Protein AF-A0A7H1MAU0-F1 (afdb_monomer)

Structure (mmCIF, N/CA/C/O backbone):
data_AF-A0A7H1MAU0-F1
#
_entry.id   AF-A0A7H1MAU0-F1
#
loop_
_atom_site.group_PDB
_atom_site.id
_atom_site.type_symbol
_atom_site.label_atom_id
_atom_site.label_alt_id
_atom_site.label_comp_id
_atom_site.label_asym_id
_atom_site.label_entity_id
_atom_site.label_seq_id
_atom_site.pdbx_PDB_ins_code
_atom_site.Cartn_x
_atom_site.Cartn_y
_atom_site.Cartn_z
_atom_site.occupancy
_atom_site.B_iso_or_equiv
_atom_site.auth_seq_id
_atom_site.auth_comp_id
_atom_site.auth_asym_id
_atom_site.auth_atom_id
_atom_site.pdbx_PDB_model_num
ATOM 1 N N . MET A 1 1 ? 34.021 7.270 -34.815 1.00 60.66 1 MET A N 1
ATOM 2 C CA . MET A 1 1 ? 32.602 7.056 -34.437 1.00 60.66 1 MET A CA 1
ATOM 3 C C . MET A 1 1 ? 32.330 5.931 -33.421 1.00 60.66 1 MET A C 1
ATOM 5 O O . MET A 1 1 ? 31.216 5.857 -32.931 1.00 60.66 1 MET A O 1
ATOM 9 N N . LYS A 1 2 ? 33.305 5.101 -33.000 1.00 64.69 2 LYS A N 1
ATOM 10 C CA . LYS A 1 2 ? 33.059 3.976 -32.060 1.00 64.69 2 LYS A CA 1
ATOM 11 C C . LYS A 1 2 ? 32.585 4.376 -30.647 1.00 64.69 2 LYS A C 1
ATOM 13 O O . LYS A 1 2 ? 32.042 3.546 -29.927 1.00 64.69 2 LYS A O 1
ATOM 18 N N . ARG A 1 3 ? 32.797 5.633 -30.238 1.00 80.12 3 ARG A N 1
ATOM 19 C CA . ARG A 1 3 ? 32.396 6.130 -28.910 1.00 80.12 3 ARG A CA 1
ATOM 20 C C . ARG A 1 3 ? 30.885 6.347 -28.790 1.00 80.12 3 ARG A C 1
ATOM 22 O O . ARG A 1 3 ? 30.337 6.009 -27.753 1.00 80.12 3 ARG A O 1
ATOM 29 N N . LEU A 1 4 ? 30.226 6.840 -29.841 1.00 85.94 4 LEU A N 1
ATOM 30 C CA . LEU A 1 4 ? 28.782 7.111 -29.817 1.00 85.94 4 LEU A CA 1
ATOM 31 C C . LEU A 1 4 ? 27.973 5.814 -29.692 1.00 85.94 4 LEU A C 1
ATOM 33 O O . LEU A 1 4 ? 27.179 5.691 -28.771 1.0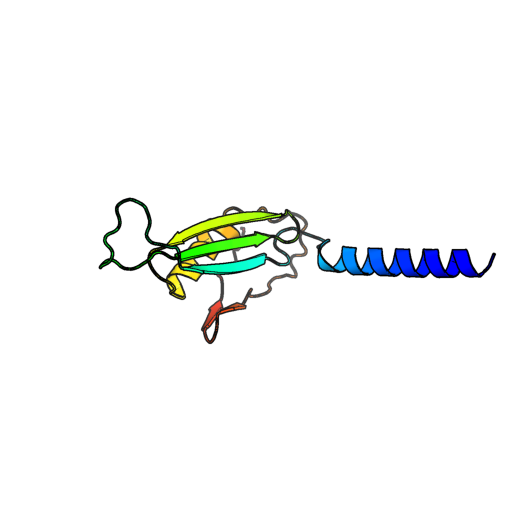0 85.94 4 LEU A O 1
ATOM 37 N N . VAL A 1 5 ? 28.305 4.795 -30.491 1.00 92.12 5 VAL A N 1
ATOM 38 C CA . VAL A 1 5 ? 27.655 3.469 -30.439 1.00 92.12 5 VAL A CA 1
ATOM 39 C C . VAL A 1 5 ? 27.771 2.814 -29.054 1.00 92.12 5 VAL A C 1
ATOM 41 O O . VAL A 1 5 ? 26.839 2.174 -28.574 1.00 92.12 5 VAL A O 1
ATOM 44 N N . LYS A 1 6 ? 28.915 2.980 -28.373 1.00 92.38 6 LYS A N 1
ATOM 45 C CA . LYS A 1 6 ? 29.096 2.471 -27.004 1.00 92.38 6 LYS A CA 1
ATOM 46 C C . LYS A 1 6 ? 28.176 3.192 -26.013 1.00 92.38 6 LYS A C 1
ATOM 48 O O . LYS A 1 6 ? 27.562 2.536 -25.177 1.00 92.38 6 LYS A O 1
ATOM 53 N N . VAL A 1 7 ? 28.085 4.517 -26.119 1.00 93.50 7 VAL A N 1
ATOM 54 C CA . VAL A 1 7 ? 27.237 5.343 -25.250 1.00 93.50 7 VAL A CA 1
ATOM 55 C C . VAL A 1 7 ? 25.757 5.023 -25.471 1.00 93.50 7 VAL A C 1
ATOM 57 O O . VAL A 1 7 ? 25.036 4.828 -24.499 1.00 93.50 7 VAL A O 1
ATOM 60 N N . GLU A 1 8 ? 25.314 4.884 -26.720 1.00 94.19 8 GLU A N 1
ATOM 61 C CA . GLU A 1 8 ? 23.935 4.506 -27.058 1.00 94.19 8 GLU A CA 1
ATOM 62 C C . GLU A 1 8 ? 23.560 3.142 -26.473 1.00 94.19 8 GLU A C 1
ATOM 64 O O . GLU A 1 8 ? 22.527 3.022 -25.814 1.00 94.19 8 GLU A O 1
ATOM 69 N N . ARG A 1 9 ? 24.436 2.137 -26.609 1.00 93.69 9 ARG A N 1
ATOM 70 C CA . ARG A 1 9 ? 24.207 0.805 -26.031 1.00 93.69 9 ARG A CA 1
ATOM 71 C C . ARG A 1 9 ? 24.128 0.841 -24.504 1.00 93.69 9 ARG A C 1
ATOM 73 O O . ARG A 1 9 ? 23.258 0.206 -23.915 1.00 93.69 9 ARG A O 1
ATOM 80 N N . GLU A 1 10 ? 25.009 1.595 -23.847 1.00 95.12 10 GLU A N 1
ATOM 81 C CA . GLU A 1 10 ? 24.973 1.757 -22.387 1.00 95.12 10 GLU A CA 1
ATOM 82 C C . GLU A 1 10 ? 23.690 2.459 -21.913 1.00 95.12 10 GLU A C 1
ATOM 84 O O . GLU A 1 10 ? 23.133 2.090 -20.875 1.00 95.12 10 GLU A O 1
ATOM 89 N N . ILE A 1 11 ? 23.207 3.455 -22.661 1.00 94.75 11 ILE A N 1
ATOM 90 C CA . ILE A 1 11 ? 21.939 4.139 -22.378 1.00 94.75 11 ILE A CA 1
ATOM 91 C C . ILE A 1 11 ? 20.766 3.174 -22.567 1.00 94.75 11 ILE A C 1
ATOM 93 O O . ILE A 1 11 ? 19.918 3.068 -21.681 1.00 94.75 11 ILE A O 1
ATOM 97 N N . GLU A 1 12 ? 20.736 2.422 -23.665 1.00 93.31 12 GLU A N 1
ATOM 98 C CA . GLU A 1 12 ? 19.674 1.458 -23.952 1.00 93.31 12 GLU A CA 1
ATOM 99 C C . GLU A 1 12 ? 19.613 0.345 -22.893 1.00 93.31 12 GLU A C 1
ATOM 101 O O . GLU A 1 12 ? 18.537 -0.006 -22.407 1.00 93.31 12 GLU A O 1
ATOM 106 N N . GLU A 1 13 ? 20.761 -0.177 -22.455 1.00 92.00 13 GLU A N 1
ATOM 107 C CA . GLU A 1 13 ? 20.830 -1.161 -21.372 1.00 92.00 13 GLU A CA 1
ATOM 108 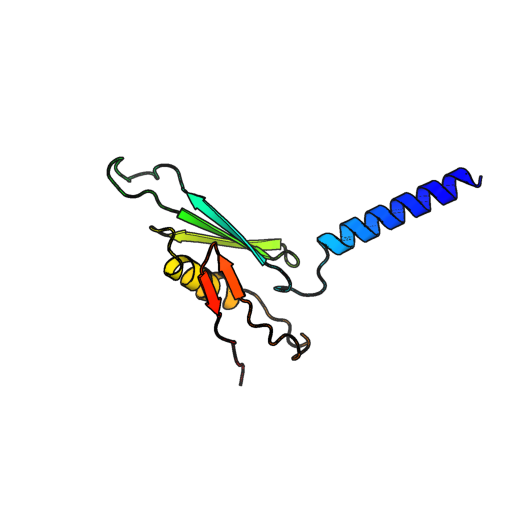C C . GLU A 1 13 ? 20.331 -0.595 -20.037 1.00 92.00 13 GLU A C 1
ATOM 110 O O . GLU A 1 13 ? 19.623 -1.288 -19.298 1.00 92.00 13 GLU A O 1
ATOM 115 N N . LYS A 1 14 ? 20.669 0.661 -19.714 1.00 90.31 14 LYS A N 1
ATOM 116 C CA . LYS A 1 14 ? 20.163 1.344 -18.513 1.00 90.31 14 LYS A CA 1
ATOM 117 C C . LYS A 1 14 ? 18.650 1.524 -18.578 1.00 90.31 14 LYS A C 1
ATOM 119 O O . LYS A 1 14 ? 17.976 1.202 -17.601 1.00 90.31 14 LYS A O 1
ATOM 124 N N . LEU A 1 15 ? 18.115 1.957 -19.719 1.00 87.88 15 LEU A N 1
ATOM 125 C CA . LEU A 1 15 ? 16.674 2.104 -19.932 1.00 87.88 15 LEU A CA 1
ATOM 126 C C . LEU A 1 15 ? 15.955 0.756 -19.843 1.00 87.88 15 LEU A C 1
ATOM 128 O O . LEU A 1 15 ? 14.956 0.656 -19.143 1.00 87.88 15 LEU A O 1
ATOM 132 N N . LYS A 1 16 ? 16.497 -0.315 -20.438 1.00 83.94 16 LYS A N 1
ATOM 133 C CA . LYS A 1 16 ? 15.946 -1.678 -20.310 1.00 83.94 16 LYS A CA 1
ATOM 134 C C . LYS A 1 16 ? 15.972 -2.181 -18.865 1.00 83.94 16 LYS A C 1
ATOM 136 O O . LYS A 1 16 ? 15.025 -2.831 -18.429 1.00 83.94 16 LYS A O 1
ATOM 141 N N . LYS A 1 17 ? 17.023 -1.882 -18.094 1.00 81.94 17 LYS A N 1
ATOM 142 C CA . LYS A 1 17 ? 17.106 -2.230 -16.661 1.00 81.94 17 LYS A CA 1
ATOM 143 C C . LYS A 1 17 ? 16.099 -1.444 -15.816 1.00 81.94 17 LYS A C 1
ATOM 145 O O . LYS A 1 17 ? 15.457 -2.029 -14.949 1.00 81.94 17 LYS A O 1
ATOM 150 N N . GLN A 1 18 ? 15.937 -0.146 -16.078 1.00 79.12 18 GLN A N 1
ATOM 151 C CA . GLN A 1 18 ? 14.936 0.695 -15.411 1.00 79.12 18 GLN A CA 1
ATOM 152 C C . GLN A 1 18 ? 13.513 0.253 -15.765 1.00 79.12 18 GLN A C 1
ATOM 154 O O . GLN A 1 18 ? 12.686 0.097 -14.868 1.00 79.12 18 GLN A O 1
ATOM 159 N N . ALA A 1 19 ? 13.268 -0.038 -17.045 1.00 73.06 19 ALA A N 1
ATOM 160 C CA . ALA A 1 19 ? 12.027 -0.607 -17.541 1.00 73.06 19 ALA A CA 1
ATOM 161 C C . ALA A 1 19 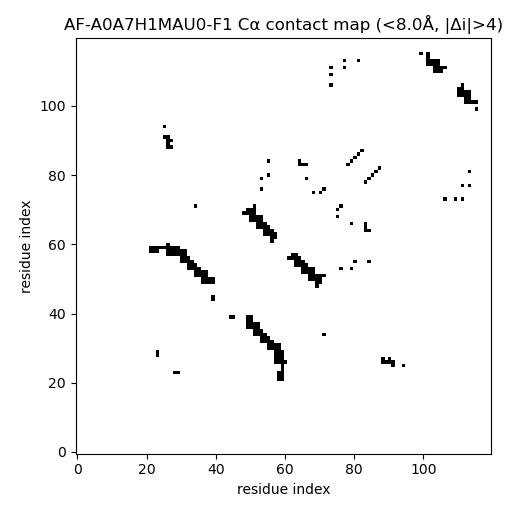? 11.713 -1.919 -16.819 1.00 73.06 19 ALA A C 1
ATOM 163 O O . ALA A 1 19 ? 10.650 -2.025 -16.241 1.00 73.06 19 ALA A O 1
ATOM 164 N N . LYS A 1 20 ? 12.640 -2.877 -16.708 1.00 68.62 20 LYS A N 1
ATOM 165 C CA . LYS A 1 20 ? 12.392 -4.148 -15.993 1.00 68.62 20 LYS A CA 1
ATOM 166 C C . LYS A 1 20 ? 12.015 -3.997 -14.513 1.00 68.62 20 LYS A C 1
ATOM 168 O O . LYS A 1 20 ? 11.373 -4.885 -13.964 1.00 68.62 20 LYS A O 1
ATOM 173 N N . ARG A 1 21 ? 12.429 -2.912 -13.846 1.00 65.50 21 ARG A N 1
ATOM 174 C CA . ARG A 1 21 ? 12.121 -2.692 -12.424 1.00 65.50 21 ARG A CA 1
ATOM 175 C C . ARG A 1 21 ? 10.661 -2.291 -12.191 1.00 65.50 21 ARG A C 1
ATOM 177 O O . ARG A 1 21 ? 10.115 -2.654 -11.156 1.00 65.50 21 ARG A O 1
ATOM 184 N N . TYR A 1 22 ? 10.059 -1.554 -13.124 1.00 66.00 22 TYR A N 1
ATOM 185 C CA . TYR A 1 22 ? 8.711 -0.985 -12.973 1.00 66.00 22 TYR A CA 1
ATOM 186 C C . TYR A 1 22 ? 7.711 -1.467 -14.032 1.00 66.00 22 TYR A C 1
ATOM 188 O O . TYR A 1 22 ? 6.514 -1.457 -13.784 1.00 66.00 22 TYR A O 1
ATOM 196 N N . ASN A 1 23 ? 8.181 -1.920 -15.191 1.00 70.88 23 ASN A N 1
ATOM 197 C CA . ASN A 1 23 ? 7.371 -2.575 -16.211 1.00 70.88 23 ASN A CA 1
ATOM 198 C C . ASN A 1 23 ? 7.269 -4.046 -15.837 1.00 70.88 23 ASN A C 1
ATOM 200 O O . ASN A 1 23 ? 8.060 -4.890 -16.269 1.00 70.88 23 ASN A O 1
ATOM 204 N N . LYS A 1 24 ? 6.306 -4.314 -14.965 1.00 73.44 24 LYS A N 1
ATOM 205 C CA . LYS A 1 24 ? 5.798 -5.659 -14.738 1.00 73.44 24 LYS A CA 1
ATOM 206 C C . LYS A 1 24 ? 5.037 -6.144 -15.966 1.00 73.44 24 LYS A C 1
ATOM 208 O O . LYS A 1 24 ? 4.724 -5.353 -16.855 1.00 73.44 24 LYS A O 1
ATOM 213 N N . SER A 1 25 ? 4.824 -7.451 -16.059 1.00 70.94 25 SER A N 1
ATOM 214 C CA . SER A 1 25 ? 4.205 -8.030 -17.262 1.00 70.94 25 SER A CA 1
ATOM 215 C C . SER A 1 25 ? 2.687 -8.132 -17.135 1.00 70.94 25 SER A C 1
ATOM 217 O O . SER A 1 25 ? 1.993 -8.162 -18.147 1.00 70.94 25 SER A O 1
ATOM 219 N N . TYR A 1 26 ? 2.177 -8.180 -15.902 1.00 68.75 26 TYR A N 1
ATOM 220 C CA . TYR A 1 26 ? 0.758 -8.318 -15.604 1.00 68.75 26 TYR A CA 1
ATOM 221 C C . TYR A 1 26 ? 0.386 -7.562 -14.311 1.00 68.75 26 TYR A C 1
ATOM 223 O O . TYR A 1 26 ? 1.248 -7.390 -13.438 1.00 68.75 26 TYR A O 1
ATOM 231 N N . PRO A 1 27 ? -0.870 -7.088 -14.182 1.00 70.62 27 PRO A N 1
ATOM 232 C CA . PRO A 1 27 ? -1.371 -6.459 -12.959 1.00 70.62 27 PRO A CA 1
ATOM 233 C C . PRO A 1 27 ? -1.311 -7.422 -11.774 1.00 70.62 27 PRO A C 1
ATOM 235 O O . PRO A 1 27 ? -1.385 -8.637 -11.946 1.00 70.62 27 PRO A O 1
ATOM 238 N N . SER A 1 28 ? -1.142 -6.877 -10.570 1.00 71.25 28 SER A N 1
ATOM 239 C CA . SER A 1 28 ? -1.034 -7.644 -9.318 1.00 71.25 28 SER A CA 1
ATOM 240 C C . SER A 1 28 ? 0.211 -8.539 -9.189 1.00 71.25 28 SER A C 1
ATOM 242 O O . SER A 1 28 ? 0.315 -9.298 -8.224 1.00 71.25 28 SER A O 1
ATOM 244 N N . GLU A 1 29 ? 1.191 -8.454 -10.101 1.00 75.38 29 GLU A N 1
ATOM 245 C CA . GLU A 1 29 ? 2.469 -9.180 -9.976 1.00 75.38 29 GLU A CA 1
ATOM 246 C C . GLU A 1 29 ? 3.245 -8.730 -8.728 1.00 75.38 29 GLU A C 1
ATOM 248 O O . GLU A 1 29 ? 3.898 -9.519 -8.043 1.00 75.38 29 GLU A O 1
ATOM 253 N N . THR A 1 30 ? 3.226 -7.431 -8.433 1.00 78.88 30 THR A N 1
ATOM 254 C CA . THR A 1 30 ? 3.905 -6.862 -7.271 1.00 78.88 30 THR A CA 1
ATOM 255 C C . THR A 1 30 ? 3.134 -5.647 -6.791 1.00 78.88 30 THR A C 1
ATOM 257 O O . THR A 1 30 ? 3.058 -4.636 -7.483 1.00 78.88 30 THR A O 1
ATOM 260 N N . VAL A 1 31 ? 2.610 -5.740 -5.572 1.00 83.06 31 VAL A N 1
ATOM 261 C CA . VAL A 1 31 ? 1.913 -4.639 -4.909 1.00 83.06 31 VAL A CA 1
ATOM 262 C C . VAL A 1 31 ? 2.796 -4.105 -3.789 1.00 83.06 31 VAL A C 1
ATOM 264 O O . VAL A 1 31 ? 3.197 -4.844 -2.886 1.00 83.06 31 VAL A O 1
ATOM 267 N N . ARG A 1 32 ? 3.109 -2.809 -3.831 1.00 87.44 32 ARG A N 1
ATOM 268 C CA . ARG A 1 32 ? 3.799 -2.121 -2.737 1.00 87.44 32 ARG A CA 1
ATOM 269 C C . ARG A 1 32 ? 2.791 -1.686 -1.693 1.00 87.44 32 ARG A C 1
ATOM 271 O O . ARG A 1 32 ? 1.957 -0.827 -1.958 1.00 87.44 32 ARG A O 1
ATOM 278 N N . PHE A 1 33 ? 2.922 -2.248 -0.502 1.00 89.44 33 PHE A N 1
ATOM 279 C CA . PHE A 1 33 ? 2.062 -1.956 0.633 1.00 89.44 33 PHE A CA 1
ATOM 280 C C . PHE A 1 33 ? 2.819 -1.180 1.711 1.00 89.44 33 PHE A C 1
ATOM 282 O O . PHE A 1 33 ? 3.933 -1.550 2.085 1.00 89.44 33 PHE A O 1
ATOM 289 N N . ASP A 1 34 ? 2.210 -0.112 2.213 1.00 91.31 34 ASP A N 1
ATOM 290 C CA . ASP A 1 34 ? 2.748 0.725 3.278 1.00 91.31 34 ASP A CA 1
ATOM 291 C C . ASP A 1 34 ? 1.655 1.084 4.288 1.00 91.31 34 ASP A C 1
ATOM 293 O O . ASP A 1 34 ? 0.460 1.106 3.987 1.00 91.31 34 ASP A O 1
ATOM 297 N N . THR A 1 35 ? 2.081 1.374 5.515 1.00 92.06 35 THR A N 1
ATOM 298 C CA . THR A 1 35 ? 1.192 1.852 6.572 1.00 92.06 35 THR A CA 1
ATOM 299 C C . THR A 1 35 ? 1.810 3.070 7.228 1.00 92.06 35 THR A C 1
ATOM 301 O O . THR A 1 35 ? 2.944 3.024 7.717 1.00 92.06 35 THR A O 1
ATOM 304 N N . LYS A 1 36 ? 1.054 4.163 7.274 1.00 92.44 36 LYS A N 1
ATOM 305 C CA . LYS A 1 36 ? 1.475 5.426 7.874 1.00 92.44 36 LYS A CA 1
ATOM 306 C C . LYS A 1 36 ? 0.514 5.825 8.978 1.00 92.44 36 LYS A C 1
ATOM 308 O O . LYS A 1 36 ? -0.688 5.662 8.848 1.00 92.44 36 LYS A O 1
ATOM 313 N N . ARG A 1 37 ? 1.057 6.336 10.080 1.00 92.12 37 ARG A N 1
ATOM 314 C CA . ARG A 1 37 ? 0.254 6.920 11.158 1.00 92.12 37 ARG A CA 1
ATOM 315 C C . ARG A 1 37 ? -0.172 8.318 10.725 1.00 92.12 37 ARG A C 1
ATOM 317 O O . ARG A 1 37 ? 0.686 9.091 10.296 1.00 92.12 37 ARG A O 1
ATOM 324 N N . LEU A 1 38 ? -1.461 8.615 10.812 1.00 91.25 38 LEU A N 1
ATOM 325 C CA . LEU A 1 38 ? -1.985 9.923 10.450 1.00 91.25 38 LEU A CA 1
ATOM 326 C C . LEU A 1 38 ? -1.790 10.925 11.596 1.00 91.25 38 LEU A C 1
ATOM 328 O O . LEU A 1 38 ? -1.732 10.532 12.768 1.00 91.25 38 LEU A O 1
ATOM 332 N N . PRO A 1 39 ? -1.651 12.223 11.274 1.00 91.81 39 PRO A N 1
ATOM 333 C CA . PRO A 1 39 ? -1.835 13.275 12.261 1.00 91.81 39 PRO A CA 1
ATOM 334 C C . PRO A 1 39 ? -3.286 13.278 12.757 1.00 91.81 39 PRO A C 1
ATOM 336 O O . PRO A 1 39 ? -4.157 12.644 12.162 1.00 91.81 39 PRO A O 1
ATOM 339 N N . LEU A 1 40 ? -3.540 14.017 13.838 1.00 91.75 40 LEU A N 1
ATOM 340 C CA . LEU A 1 40 ? -4.883 14.180 14.387 1.00 91.75 40 LEU A CA 1
ATOM 341 C C . LEU A 1 40 ? -5.836 14.692 13.297 1.00 91.75 40 LEU A C 1
ATOM 343 O O . LEU A 1 40 ? -5.617 15.770 12.736 1.00 91.75 40 LEU A O 1
ATOM 347 N N . LEU A 1 41 ? -6.861 13.902 12.978 1.00 87.94 41 LEU A N 1
ATOM 348 C CA . LEU A 1 41 ? -7.852 14.282 11.980 1.00 87.94 41 LEU A CA 1
ATOM 349 C C . LEU A 1 41 ? -8.828 15.309 12.562 1.00 87.94 41 LEU A C 1
ATOM 351 O O . LEU A 1 41 ? -8.973 15.459 13.778 1.00 87.94 41 LEU A O 1
ATOM 355 N N . GLN A 1 42 ? -9.512 16.037 11.680 1.00 85.50 42 GLN A N 1
ATOM 356 C CA . GLN A 1 42 ? -10.541 16.983 12.100 1.00 85.50 42 GLN A CA 1
ATOM 357 C C . GLN A 1 42 ? -11.612 16.237 12.910 1.00 85.50 42 GLN A C 1
ATOM 359 O O . GLN A 1 42 ? -12.111 15.203 12.472 1.00 85.50 42 GLN A O 1
ATOM 364 N N . ASN A 1 43 ? -11.960 16.775 14.082 1.00 85.69 43 ASN A N 1
ATOM 365 C CA . ASN A 1 43 ? -12.907 16.201 15.050 1.00 85.69 43 ASN A CA 1
ATOM 366 C C . ASN A 1 43 ? -12.406 15.011 15.896 1.00 85.69 43 ASN A C 1
ATOM 368 O O . ASN A 1 43 ? -13.206 14.443 16.637 1.00 85.69 43 ASN A O 1
ATOM 372 N N . GLN A 1 44 ? -11.114 14.662 15.869 1.00 85.81 44 GLN A N 1
ATOM 373 C CA . GLN A 1 44 ? -10.520 13.785 16.891 1.00 85.81 44 GLN A CA 1
ATOM 374 C C . GLN A 1 44 ? -9.997 14.591 18.079 1.00 85.81 44 GLN A C 1
ATOM 376 O O . GLN A 1 44 ? -9.456 15.689 17.919 1.00 85.81 44 GLN A O 1
ATOM 381 N N . LYS A 1 45 ? -10.120 14.040 19.290 1.00 89.94 45 LYS A N 1
ATOM 382 C CA . LYS A 1 45 ? -9.483 14.614 20.479 1.00 89.94 45 LYS A CA 1
ATOM 383 C C . LYS A 1 45 ? -8.040 14.135 20.563 1.00 89.94 45 LYS A C 1
ATOM 385 O O . LYS A 1 45 ? -7.724 13.013 20.188 1.00 89.94 45 LYS A O 1
ATOM 390 N N . ALA A 1 46 ? -7.163 14.949 21.148 1.00 84.62 46 ALA A N 1
ATOM 391 C CA . ALA A 1 46 ? -5.759 14.577 21.361 1.00 84.62 46 ALA A CA 1
ATOM 392 C C . ALA A 1 46 ? -5.573 13.337 22.264 1.00 84.62 46 ALA A C 1
ATOM 394 O O . ALA A 1 46 ? -4.500 12.740 22.277 1.00 84.62 46 ALA A O 1
ATOM 395 N N . THR A 1 47 ? -6.606 12.966 23.023 1.00 87.94 47 THR A N 1
ATOM 396 C CA . THR A 1 47 ? -6.653 11.758 23.857 1.00 87.94 47 THR A CA 1
ATOM 397 C C . THR A 1 47 ? -7.009 10.494 23.081 1.00 87.94 47 THR A C 1
ATOM 399 O O . THR A 1 47 ? -6.786 9.399 23.591 1.00 87.94 47 THR A O 1
ATOM 402 N N . ASP A 1 48 ? -7.590 10.633 21.890 1.00 86.81 48 ASP A N 1
ATOM 403 C CA . ASP A 1 48 ? -8.065 9.503 21.102 1.00 86.81 48 ASP A CA 1
ATOM 404 C C . ASP A 1 48 ? -6.892 8.810 20.393 1.00 86.81 48 ASP A C 1
ATOM 406 O O . ASP A 1 48 ? -5.807 9.373 20.197 1.00 86.81 48 ASP A O 1
ATOM 410 N N . HIS A 1 49 ? -7.094 7.552 20.004 1.00 85.69 49 HIS A N 1
ATOM 411 C CA . HIS A 1 49 ? -6.106 6.839 19.204 1.00 85.69 49 HIS A CA 1
ATOM 412 C C . HIS A 1 49 ? -5.991 7.473 17.813 1.00 85.69 49 HIS A C 1
ATOM 414 O O . HIS A 1 49 ? -6.995 7.793 17.186 1.00 85.69 49 HIS A O 1
ATOM 420 N N . LEU A 1 50 ? -4.753 7.647 17.337 1.00 89.12 50 LEU A N 1
ATOM 421 C CA . LEU A 1 50 ? -4.513 8.146 15.983 1.00 89.12 50 LEU A CA 1
ATOM 422 C C . LEU A 1 50 ? -4.757 7.038 14.966 1.00 89.12 50 LEU A C 1
ATOM 424 O O . LEU A 1 50 ? -4.228 5.934 15.120 1.00 89.12 50 LEU A O 1
ATOM 428 N N . ASP A 1 51 ? -5.454 7.395 13.896 1.00 92.12 51 ASP A N 1
ATOM 429 C CA . ASP A 1 51 ? -5.714 6.490 12.789 1.00 92.12 51 ASP A CA 1
ATOM 430 C C . ASP A 1 51 ? -4.453 6.188 11.968 1.00 92.12 51 ASP A C 1
ATOM 432 O O . ASP A 1 51 ? -3.442 6.904 11.977 1.00 92.12 51 ASP A O 1
ATOM 436 N N . TYR A 1 52 ? -4.534 5.105 11.204 1.00 92.44 52 TYR A N 1
ATOM 437 C CA . TYR A 1 52 ? -3.506 4.636 10.295 1.00 92.44 52 TYR A CA 1
ATOM 438 C C . TYR A 1 52 ? -4.033 4.625 8.865 1.00 92.44 52 TYR A C 1
ATOM 440 O O . TYR A 1 52 ? -5.081 4.060 8.564 1.00 92.44 52 TYR A O 1
ATOM 448 N N . LEU A 1 53 ? -3.255 5.214 7.966 1.00 93.69 53 LEU A N 1
ATOM 449 C CA . LEU A 1 53 ? -3.445 5.119 6.534 1.00 93.69 53 LEU A CA 1
ATOM 450 C C . LEU A 1 53 ? -2.736 3.873 6.013 1.00 93.69 53 LEU A C 1
ATOM 452 O O . LEU A 1 53 ? -1.509 3.754 6.088 1.00 93.69 53 LEU A O 1
ATOM 456 N N . PHE A 1 54 ? -3.519 2.973 5.449 1.00 94.00 54 PHE A N 1
ATOM 457 C CA . PHE A 1 54 ? -3.064 1.825 4.690 1.00 94.00 54 PHE A CA 1
ATOM 458 C C . PHE A 1 54 ? -3.060 2.195 3.215 1.00 94.00 54 PHE A C 1
ATOM 460 O O . PHE A 1 54 ? -4.058 2.704 2.717 1.00 94.00 54 PHE A O 1
ATOM 467 N N . VAL A 1 55 ? -1.940 1.971 2.528 1.00 92.19 55 VAL A N 1
ATOM 468 C CA . VAL A 1 55 ? -1.807 2.247 1.093 1.00 92.19 55 VAL A CA 1
ATOM 469 C C . VAL A 1 55 ? -1.229 1.028 0.400 1.00 92.19 55 VAL A C 1
ATOM 471 O O . VAL A 1 55 ? -0.183 0.524 0.805 1.00 92.19 55 VAL A O 1
ATOM 474 N N . ALA A 1 56 ? -1.875 0.590 -0.673 1.00 90.75 56 ALA A N 1
ATOM 475 C CA . ALA A 1 56 ? -1.343 -0.388 -1.610 1.00 90.75 56 ALA A CA 1
ATOM 476 C C . ALA A 1 56 ? -1.260 0.230 -3.006 1.00 90.75 56 ALA A C 1
ATOM 478 O O . ALA A 1 56 ? -2.180 0.915 -3.444 1.00 90.75 56 ALA A O 1
ATOM 479 N N . ILE A 1 57 ? -0.149 0.003 -3.699 1.00 87.31 57 ILE A N 1
ATOM 480 C CA . ILE A 1 57 ? 0.072 0.472 -5.068 1.00 87.31 57 ILE A CA 1
ATOM 481 C C . ILE A 1 57 ? 0.451 -0.728 -5.919 1.00 87.31 57 ILE A C 1
ATOM 483 O O . ILE A 1 57 ? 1.442 -1.391 -5.607 1.00 87.31 57 ILE A O 1
ATOM 487 N N . ASP A 1 58 ? -0.305 -0.987 -6.983 1.00 85.56 58 ASP A N 1
ATOM 488 C CA . ASP A 1 58 ? 0.095 -1.975 -7.983 1.00 85.56 58 ASP A CA 1
ATOM 489 C C . ASP A 1 58 ? 1.192 -1.392 -8.880 1.00 85.56 58 ASP A C 1
ATOM 491 O O . ASP A 1 58 ? 1.065 -0.290 -9.417 1.00 85.56 58 ASP A O 1
ATOM 495 N N . ASP A 1 59 ? 2.296 -2.118 -9.040 1.00 80.38 59 ASP A N 1
ATOM 496 C CA . ASP A 1 59 ? 3.446 -1.624 -9.799 1.00 80.38 59 ASP A CA 1
ATOM 497 C C . ASP A 1 59 ? 3.194 -1.597 -11.308 1.00 80.38 59 ASP A C 1
ATOM 499 O O . ASP A 1 59 ? 3.813 -0.792 -12.010 1.00 80.38 59 ASP A O 1
ATOM 503 N N . PHE A 1 60 ? 2.271 -2.431 -11.792 1.00 79.44 60 PHE A N 1
ATOM 504 C CA . PHE A 1 60 ? 1.899 -2.504 -13.199 1.00 79.44 60 PHE A CA 1
ATOM 505 C C . PHE A 1 60 ? 0.860 -1.445 -13.580 1.00 79.44 60 PHE A C 1
ATOM 507 O O . PHE A 1 60 ? 1.163 -0.553 -14.375 1.00 79.44 60 PHE A O 1
ATOM 514 N N . SER A 1 61 ? -0.349 -1.518 -13.008 1.00 78.69 61 SER A N 1
ATOM 515 C CA . SER A 1 61 ? -1.449 -0.608 -13.352 1.00 78.69 61 SER A CA 1
ATOM 516 C C . SER A 1 61 ? -1.240 0.797 -12.783 1.00 78.69 61 SER A C 1
ATOM 518 O O . SER A 1 61 ? -1.822 1.762 -13.278 1.00 78.69 61 SER A O 1
ATOM 520 N N . ARG A 1 62 ? -0.373 0.932 -11.764 1.00 81.88 62 ARG A N 1
ATOM 521 C CA . ARG A 1 62 ? -0.171 2.155 -10.965 1.00 81.88 62 ARG A CA 1
ATOM 522 C C . ARG A 1 62 ? -1.442 2.612 -10.249 1.00 81.88 62 ARG A C 1
ATOM 524 O O . ARG A 1 62 ? -1.495 3.749 -9.768 1.00 81.88 62 ARG A O 1
ATOM 531 N N . GLU A 1 63 ? -2.431 1.730 -10.142 1.00 84.12 63 GLU A N 1
ATOM 532 C CA . GLU A 1 63 ? -3.610 1.933 -9.315 1.00 84.12 63 GLU A CA 1
ATOM 533 C C . GLU A 1 63 ? -3.215 1.971 -7.844 1.00 84.12 63 GLU A C 1
ATOM 535 O O . GLU A 1 63 ? -2.251 1.330 -7.406 1.00 84.12 63 GLU A O 1
ATOM 540 N N . ARG A 1 64 ? -3.956 2.771 -7.079 1.00 89.06 64 ARG A N 1
ATOM 541 C CA . ARG A 1 64 ? -3.714 2.967 -5.655 1.00 89.06 64 ARG A CA 1
ATOM 542 C C . ARG A 1 64 ? -4.978 2.662 -4.880 1.00 89.06 64 ARG A C 1
ATOM 544 O O . ARG A 1 64 ? -6.028 3.228 -5.163 1.00 89.06 64 ARG A O 1
ATOM 551 N N . TYR A 1 65 ? -4.813 1.851 -3.852 1.00 90.25 65 TYR A N 1
ATOM 552 C CA . TYR A 1 65 ? -5.834 1.502 -2.882 1.00 90.25 65 TYR A CA 1
ATOM 553 C C . TYR A 1 65 ? -5.449 2.146 -1.559 1.00 90.25 65 TYR A C 1
ATOM 555 O O . TYR A 1 65 ? -4.277 2.105 -1.168 1.00 90.25 65 TYR A O 1
ATOM 563 N N . ALA A 1 66 ? -6.409 2.768 -0.882 1.00 92.75 66 ALA A N 1
ATOM 564 C CA . ALA A 1 66 ? -6.162 3.421 0.390 1.00 92.75 66 ALA A CA 1
ATOM 565 C C . ALA A 1 66 ? -7.347 3.252 1.338 1.00 92.75 66 ALA A C 1
ATOM 567 O O . ALA A 1 66 ? -8.492 3.432 0.933 1.00 92.75 66 ALA A O 1
ATOM 568 N N . ALA A 1 67 ? -7.056 2.955 2.601 1.00 93.00 67 ALA A N 1
ATOM 569 C CA . ALA A 1 67 ? -8.054 2.915 3.661 1.00 93.00 67 ALA A CA 1
ATOM 570 C C . ALA A 1 67 ? -7.496 3.522 4.945 1.00 93.00 67 ALA A C 1
ATOM 572 O O . ALA A 1 67 ? -6.318 3.360 5.270 1.00 93.00 67 ALA A O 1
ATOM 573 N N . ILE A 1 68 ? -8.363 4.209 5.683 1.00 92.62 68 ILE A N 1
ATOM 574 C CA . ILE A 1 68 ? -8.065 4.707 7.024 1.00 92.62 68 ILE A CA 1
ATOM 575 C C . ILE A 1 68 ? -8.655 3.706 8.012 1.00 92.62 68 ILE A C 1
ATOM 577 O O . ILE A 1 68 ? -9.857 3.445 7.987 1.00 92.62 68 ILE A O 1
ATOM 581 N N . LEU A 1 69 ? -7.805 3.123 8.852 1.00 90.94 69 LEU A N 1
ATOM 582 C CA . LEU A 1 69 ? -8.201 2.171 9.886 1.00 90.94 69 LEU A CA 1
ATOM 583 C C . LEU A 1 69 ? -7.698 2.654 11.254 1.00 90.94 69 LEU A C 1
ATOM 585 O O . LEU A 1 69 ? -6.630 3.267 11.325 1.00 90.94 69 LEU A O 1
ATOM 589 N N . PRO A 1 70 ? -8.426 2.364 12.343 1.00 89.81 70 PRO A N 1
ATOM 590 C CA . PRO A 1 70 ? -8.109 2.891 13.671 1.00 89.81 70 PRO A CA 1
ATOM 591 C C . PRO A 1 70 ? -6.836 2.288 14.285 1.00 89.81 70 PRO A C 1
ATOM 593 O O . PRO A 1 70 ? -6.276 2.830 15.236 1.00 89.81 70 PRO A O 1
ATOM 596 N N . ASP A 1 71 ? -6.358 1.156 13.766 1.00 86.06 71 ASP A N 1
ATOM 597 C CA . ASP A 1 71 ? -5.296 0.372 14.378 1.00 86.06 71 ASP A CA 1
ATOM 598 C C . ASP A 1 71 ? -4.304 -0.214 13.362 1.00 86.06 71 ASP A C 1
ATOM 600 O O . ASP A 1 71 ? -4.634 -0.619 12.247 1.00 86.06 71 ASP A O 1
ATOM 604 N N . ARG A 1 72 ? -3.036 -0.316 13.778 1.00 88.62 72 ARG A N 1
ATOM 605 C CA . ARG A 1 72 ? -1.971 -0.969 13.003 1.00 88.62 72 ARG A CA 1
ATOM 606 C C . ARG A 1 72 ? -1.875 -2.455 13.351 1.00 88.62 72 ARG A C 1
ATOM 608 O O . ARG A 1 72 ? -0.826 -2.925 13.797 1.00 88.62 72 ARG A O 1
ATOM 615 N N . THR A 1 73 ? -2.965 -3.193 13.180 1.00 88.81 73 THR A N 1
ATOM 616 C CA . THR A 1 73 ? -2.988 -4.640 13.438 1.00 88.81 73 THR A CA 1
ATOM 617 C C . THR A 1 73 ? -2.834 -5.454 12.159 1.00 88.81 73 THR A C 1
ATOM 619 O O . THR A 1 73 ? -3.156 -5.012 11.054 1.00 88.81 73 THR A O 1
ATOM 622 N N . ALA A 1 74 ? -2.346 -6.689 12.308 1.00 86.88 74 ALA A N 1
ATOM 623 C CA . ALA A 1 74 ? -2.282 -7.647 11.207 1.00 86.88 74 ALA A CA 1
ATOM 624 C C . ALA A 1 74 ? -3.684 -7.969 10.654 1.00 86.88 74 ALA 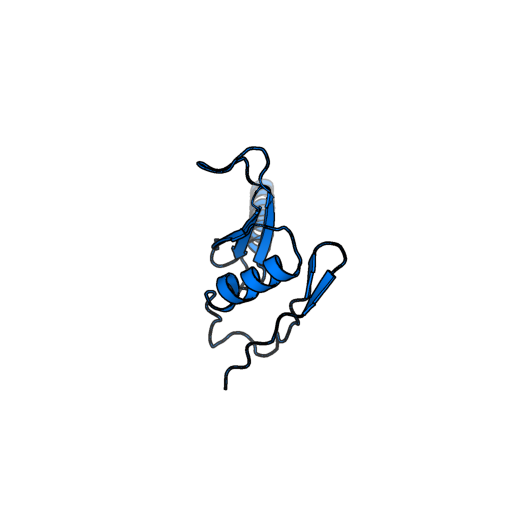A C 1
ATOM 626 O O . ALA A 1 74 ? -3.838 -8.149 9.450 1.00 86.88 74 ALA A O 1
ATOM 627 N N . ALA A 1 75 ? -4.706 -7.985 11.517 1.00 87.44 75 ALA A N 1
ATOM 628 C CA . ALA A 1 75 ? -6.095 -8.193 11.119 1.00 87.44 75 ALA A CA 1
ATOM 629 C C . ALA A 1 75 ? -6.629 -7.032 10.262 1.00 87.44 75 ALA A C 1
ATOM 631 O O . ALA A 1 75 ? -7.227 -7.280 9.215 1.00 87.44 75 ALA A O 1
ATOM 632 N N . GLY A 1 76 ? -6.356 -5.781 10.654 1.00 87.25 76 GLY A N 1
ATOM 633 C CA . GLY A 1 76 ? -6.690 -4.600 9.852 1.00 87.25 76 GLY A CA 1
ATOM 634 C C . GLY A 1 76 ? -6.008 -4.621 8.481 1.00 87.25 76 GLY A C 1
ATOM 635 O O . GLY A 1 76 ? -6.670 -4.458 7.457 1.00 87.25 76 GLY A O 1
ATOM 636 N N . ALA A 1 77 ? -4.710 -4.944 8.446 1.00 88.25 77 ALA A N 1
ATOM 637 C CA . ALA A 1 77 ? -3.960 -5.090 7.199 1.00 88.25 77 ALA A CA 1
ATOM 638 C C . ALA A 1 77 ? -4.528 -6.197 6.293 1.00 88.25 77 ALA A C 1
ATOM 640 O O . ALA A 1 77 ? -4.681 -5.991 5.092 1.00 88.25 77 ALA A O 1
ATOM 641 N N . ALA A 1 78 ? -4.872 -7.360 6.857 1.00 89.00 78 ALA A N 1
ATOM 642 C CA . ALA A 1 78 ? -5.467 -8.461 6.103 1.00 89.00 78 ALA A CA 1
ATOM 643 C C . ALA A 1 78 ? -6.828 -8.074 5.509 1.00 89.00 78 ALA A C 1
ATOM 645 O O . ALA A 1 78 ? -7.094 -8.357 4.344 1.00 89.00 78 ALA A O 1
ATOM 646 N N . LYS A 1 79 ? -7.671 -7.392 6.294 1.00 89.31 79 LYS A N 1
ATOM 647 C CA . LYS A 1 79 ? -8.988 -6.924 5.848 1.00 89.31 79 LYS A CA 1
ATOM 648 C C . LYS A 1 79 ? -8.874 -5.945 4.679 1.00 89.31 79 LYS A C 1
ATOM 650 O O . LYS A 1 79 ? -9.621 -6.096 3.719 1.00 89.31 79 LYS A O 1
ATOM 655 N N . PHE A 1 80 ? -7.931 -5.004 4.752 1.00 89.25 80 PHE A N 1
ATOM 656 C CA . PHE A 1 80 ? -7.634 -4.061 3.672 1.00 89.25 80 PHE A CA 1
ATOM 657 C C . PHE A 1 80 ? -7.172 -4.777 2.396 1.00 89.25 80 PHE A C 1
ATOM 659 O O . PHE A 1 80 ? -7.709 -4.554 1.318 1.00 89.25 80 PHE A O 1
ATOM 666 N N . LEU A 1 81 ? -6.206 -5.693 2.512 1.00 86.88 81 LEU A N 1
ATOM 667 C CA . LEU A 1 81 ? -5.684 -6.415 1.350 1.00 86.88 81 LEU A CA 1
ATOM 668 C C . LEU A 1 81 ? -6.752 -7.276 0.669 1.00 86.88 81 LEU A C 1
ATOM 670 O O . LEU A 1 81 ? -6.781 -7.353 -0.553 1.00 86.88 81 LEU A O 1
ATOM 674 N N . LEU A 1 82 ? -7.629 -7.913 1.443 1.00 84.94 82 LEU A N 1
ATOM 675 C CA . LEU A 1 82 ? -8.677 -8.761 0.885 1.00 84.94 82 LEU A CA 1
ATOM 676 C C . LEU A 1 82 ? -9.776 -7.946 0.209 1.00 84.94 82 LEU A C 1
ATOM 678 O O . LEU A 1 82 ? -10.065 -8.176 -0.957 1.00 84.94 82 LEU A O 1
ATOM 682 N N . ARG A 1 83 ? -10.345 -6.974 0.925 1.00 81.69 83 ARG A N 1
ATOM 683 C CA . ARG A 1 83 ? -11.511 -6.228 0.439 1.00 81.69 83 ARG A CA 1
ATOM 684 C C . ARG A 1 83 ? -11.165 -5.162 -0.584 1.00 81.69 83 ARG A C 1
ATOM 686 O O . ARG A 1 83 ? -11.892 -4.978 -1.547 1.00 81.69 83 ARG A O 1
ATOM 693 N N . ASP A 1 84 ? -10.084 -4.427 -0.353 1.00 81.88 84 ASP A N 1
ATOM 694 C CA . ASP A 1 84 ? -9.809 -3.231 -1.145 1.00 81.88 84 ASP A CA 1
ATOM 695 C C . ASP A 1 84 ? -8.826 -3.529 -2.276 1.00 81.88 84 ASP A C 1
ATOM 697 O O . ASP A 1 84 ? -8.927 -2.921 -3.331 1.00 81.88 84 ASP A O 1
ATOM 701 N N . VAL A 1 85 ? -7.891 -4.471 -2.092 1.00 81.00 85 VAL A N 1
ATOM 702 C CA . VAL A 1 85 ? -6.872 -4.781 -3.112 1.00 81.00 85 VAL A CA 1
ATOM 703 C C . VAL A 1 85 ? -7.262 -5.988 -3.957 1.00 81.00 85 VAL A C 1
ATOM 705 O O . VAL A 1 85 ? -7.229 -5.895 -5.176 1.00 81.00 85 VAL A O 1
ATOM 708 N N . ILE A 1 86 ? -7.620 -7.122 -3.350 1.00 81.50 86 ILE A N 1
ATOM 709 C CA . ILE A 1 86 ? -7.906 -8.349 -4.111 1.00 81.50 86 ILE A CA 1
ATOM 710 C C . ILE A 1 86 ? -9.248 -8.251 -4.840 1.00 81.50 86 ILE A C 1
ATOM 712 O O . ILE A 1 86 ? -9.287 -8.546 -6.030 1.00 81.50 86 ILE A O 1
ATOM 716 N N . ASP A 1 87 ? -10.316 -7.801 -4.173 1.00 77.44 87 ASP A N 1
ATOM 717 C CA . ASP A 1 87 ? -11.639 -7.720 -4.813 1.00 77.44 87 ASP A CA 1
ATOM 718 C C . ASP A 1 87 ? -11.700 -6.646 -5.916 1.00 77.44 87 ASP A C 1
ATOM 720 O O . ASP A 1 87 ? -12.466 -6.782 -6.870 1.00 77.44 87 ASP A O 1
ATOM 724 N N . CYS A 1 88 ? -10.896 -5.582 -5.811 1.00 70.50 88 CYS A N 1
ATOM 725 C CA . CYS A 1 88 ? -10.905 -4.484 -6.781 1.00 70.50 88 CYS A CA 1
ATOM 726 C C . CYS A 1 88 ? -9.875 -4.638 -7.909 1.00 70.50 88 CYS A C 1
ATOM 728 O O . CYS A 1 88 ? -10.024 -3.983 -8.940 1.00 70.50 88 CYS A O 1
ATOM 730 N N . CYS A 1 89 ? -8.832 -5.463 -7.744 1.00 67.69 89 CYS A N 1
ATOM 731 C CA . CYS A 1 89 ? -7.780 -5.569 -8.751 1.00 67.69 89 CYS A CA 1
ATOM 732 C C . CYS A 1 89 ? -8.149 -6.595 -9.841 1.00 67.69 89 CYS A C 1
ATOM 734 O O . CYS A 1 89 ? -8.370 -7.771 -9.540 1.00 67.69 89 CYS A O 1
ATOM 736 N N . PRO A 1 90 ? -8.200 -6.190 -11.122 1.00 63.19 90 PRO A N 1
ATOM 737 C CA . PRO A 1 90 ? -8.592 -7.079 -12.206 1.00 63.19 90 PRO A CA 1
ATOM 738 C C . PRO A 1 90 ? -7.487 -8.097 -12.509 1.00 63.19 90 PRO A C 1
ATOM 740 O O . PRO A 1 90 ? -6.425 -7.754 -13.032 1.00 63.19 90 PRO A O 1
ATOM 743 N N . ILE A 1 91 ? -7.756 -9.374 -12.239 1.00 59.47 91 ILE A N 1
ATOM 744 C CA . ILE A 1 91 ? -6.887 -10.468 -12.679 1.00 59.47 91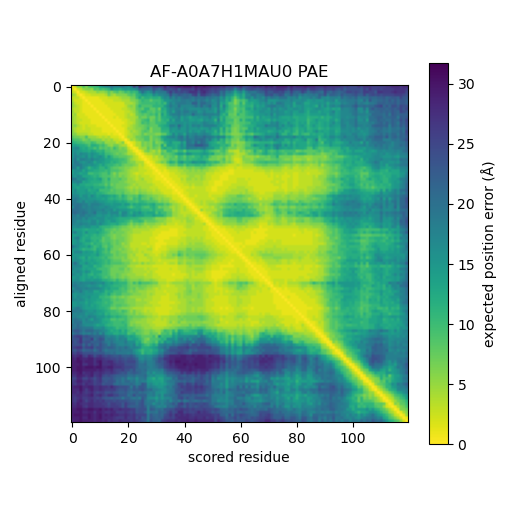 ILE A CA 1
ATOM 745 C C . ILE A 1 91 ? -7.189 -10.740 -14.162 1.00 59.47 91 ILE A C 1
ATOM 747 O O . ILE A 1 91 ? -8.340 -11.021 -14.509 1.00 59.47 91 ILE A O 1
ATOM 751 N N . PRO A 1 92 ? -6.204 -10.665 -15.073 1.00 55.50 92 PRO A N 1
ATOM 752 C CA . PRO A 1 92 ? -6.446 -10.945 -16.477 1.00 55.50 92 PRO A CA 1
ATOM 753 C C . PRO A 1 92 ? -6.763 -12.435 -16.662 1.00 55.50 92 PRO A C 1
ATOM 755 O O . PRO A 1 92 ? -6.053 -13.298 -16.150 1.00 55.50 92 PRO A O 1
ATOM 758 N N . SER A 1 93 ? -7.810 -12.735 -17.438 1.00 54.59 93 SER A N 1
ATOM 759 C CA . SER A 1 93 ? -8.290 -14.100 -17.756 1.00 54.59 93 SER A CA 1
ATOM 760 C C . SER A 1 93 ? -7.230 -15.053 -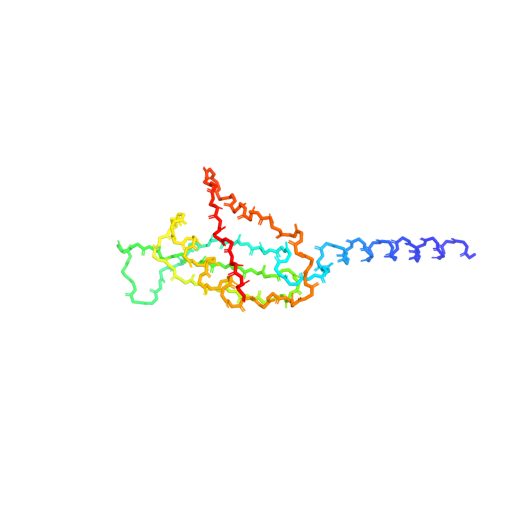18.340 1.00 54.59 93 SER A C 1
ATOM 762 O O . SER A 1 93 ? -7.408 -16.265 -18.367 1.00 54.59 93 SER A O 1
ATOM 764 N N . ASN A 1 94 ? -6.122 -14.493 -18.813 1.00 52.38 94 ASN A N 1
ATOM 765 C CA . ASN A 1 94 ? -4.986 -15.137 -19.458 1.00 52.38 94 ASN A CA 1
ATOM 766 C C . ASN A 1 94 ? -3.718 -15.143 -18.579 1.00 52.38 94 ASN A C 1
ATOM 768 O O . ASN A 1 94 ? -2.633 -15.456 -19.075 1.00 52.38 94 ASN A O 1
ATOM 772 N N . ALA A 1 95 ? -3.826 -14.801 -17.290 1.00 54.59 95 ALA A N 1
ATOM 773 C CA . ALA A 1 95 ? -2.735 -14.990 -16.341 1.00 54.59 95 ALA A CA 1
ATOM 774 C C . ALA A 1 95 ? -2.367 -16.486 -16.258 1.00 54.59 95 ALA A C 1
ATOM 776 O O . ALA A 1 95 ? -3.259 -17.337 -16.206 1.00 54.59 95 ALA A O 1
ATOM 777 N N . PRO A 1 96 ? -1.070 -16.846 -16.239 1.00 50.47 96 PRO A N 1
ATOM 778 C CA . PRO A 1 96 ? -0.677 -18.237 -16.092 1.00 50.47 96 PRO A CA 1
ATOM 779 C C . PRO A 1 96 ? -1.215 -18.791 -14.764 1.00 50.47 96 PRO A C 1
ATOM 781 O O . PRO A 1 96 ? -0.854 -18.318 -13.687 1.00 50.47 96 PRO A O 1
ATOM 784 N N . ILE A 1 97 ? -2.031 -19.848 -14.859 1.00 45.94 97 ILE A N 1
ATOM 785 C CA . ILE A 1 97 ? -2.647 -20.604 -13.745 1.00 45.94 97 ILE A CA 1
ATOM 786 C C . ILE A 1 97 ? -1.592 -21.056 -12.704 1.00 45.94 97 ILE A C 1
ATOM 788 O O . ILE A 1 97 ? -1.893 -21.307 -11.537 1.00 45.94 97 ILE A O 1
ATOM 792 N N . ALA A 1 98 ? -0.319 -21.101 -13.107 1.00 38.50 98 ALA A N 1
ATOM 793 C CA . ALA A 1 98 ? 0.822 -21.474 -12.280 1.00 38.50 98 ALA A CA 1
ATOM 794 C C . ALA A 1 98 ? 1.189 -20.470 -11.169 1.00 38.50 98 ALA A C 1
ATOM 796 O O . ALA A 1 98 ? 1.922 -20.847 -10.255 1.00 38.50 98 ALA A O 1
ATOM 797 N N . THR A 1 99 ? 0.673 -19.237 -11.159 1.00 40.38 99 THR A N 1
ATOM 798 C CA . THR A 1 99 ? 0.917 -18.303 -10.043 1.00 40.38 99 THR A CA 1
ATOM 799 C C . THR A 1 99 ? -0.092 -18.541 -8.912 1.00 40.38 99 THR A C 1
ATOM 801 O O . THR A 1 99 ? -0.697 -17.623 -8.373 1.00 40.38 99 THR A O 1
ATOM 804 N N . THR A 1 100 ? -0.230 -19.801 -8.481 1.00 36.09 100 THR A N 1
ATOM 805 C CA . THR A 1 100 ? -0.740 -20.156 -7.144 1.00 36.09 100 THR A CA 1
ATOM 806 C C . THR A 1 100 ? 0.356 -19.841 -6.119 1.00 36.09 100 THR A C 1
ATOM 808 O O . THR A 1 100 ? 0.845 -20.696 -5.382 1.00 36.09 100 THR A O 1
ATOM 811 N N . VAL A 1 101 ? 0.837 -18.601 -6.113 1.00 36.31 101 VAL A N 1
ATOM 812 C CA . VAL A 1 101 ? 1.752 -18.143 -5.079 1.00 36.31 101 VAL A CA 1
ATOM 813 C C . VAL A 1 101 ? 0.854 -17.741 -3.929 1.00 36.31 101 VAL A C 1
ATOM 815 O O . VAL A 1 101 ? 0.091 -16.785 -4.024 1.00 36.31 101 VAL A O 1
ATOM 818 N N . ARG A 1 102 ? 0.926 -18.498 -2.828 1.00 37.06 102 ARG A N 1
ATOM 819 C CA . ARG A 1 102 ? 0.564 -17.971 -1.512 1.00 37.06 102 ARG A CA 1
ATOM 820 C C . ARG A 1 102 ? 1.309 -16.647 -1.385 1.00 37.06 102 ARG A C 1
ATOM 822 O O . ARG A 1 102 ? 2.505 -16.660 -1.100 1.00 37.06 102 ARG A O 1
ATOM 829 N N . ASN A 1 103 ? 0.642 -15.525 -1.640 1.00 44.41 103 ASN A N 1
ATOM 830 C CA . ASN A 1 103 ? 1.206 -14.213 -1.379 1.00 44.41 103 ASN A CA 1
ATOM 831 C C . ASN A 1 103 ? 1.284 -14.102 0.141 1.00 44.41 103 ASN A C 1
ATOM 833 O O . ASN A 1 103 ? 0.344 -13.682 0.811 1.00 44.41 103 ASN A O 1
ATOM 837 N N . ILE A 1 104 ? 2.388 -14.599 0.699 1.00 40.19 104 ILE A N 1
ATOM 838 C CA . ILE A 1 104 ? 2.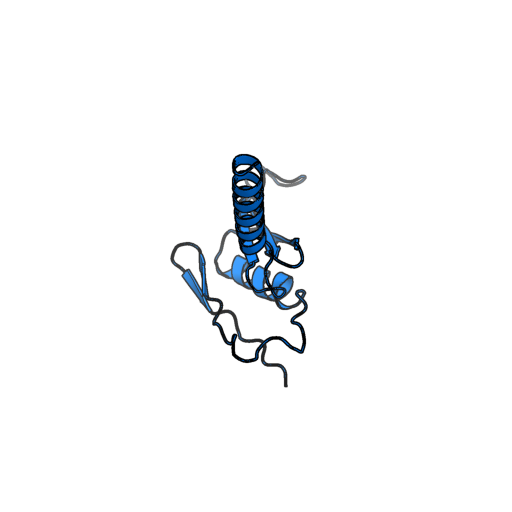723 -14.419 2.098 1.00 40.19 104 ILE A CA 1
ATOM 839 C C . ILE A 1 104 ? 3.118 -12.955 2.209 1.00 40.19 104 ILE A C 1
ATOM 841 O O . ILE A 1 104 ? 4.254 -12.581 1.922 1.00 40.19 104 ILE A O 1
ATOM 845 N N . VAL A 1 105 ? 2.174 -12.114 2.620 1.00 45.91 105 VAL A N 1
ATOM 846 C CA . VAL A 1 105 ? 2.516 -10.759 3.036 1.00 45.91 105 VAL A CA 1
ATOM 847 C C . VAL A 1 105 ? 3.189 -10.889 4.395 1.00 45.91 105 VAL A C 1
ATOM 849 O O . VAL A 1 105 ? 2.546 -11.090 5.426 1.00 45.91 105 VAL A O 1
ATOM 852 N N . THR A 1 106 ? 4.519 -10.852 4.390 1.00 37.78 106 THR A N 1
ATOM 853 C CA . THR A 1 106 ? 5.322 -10.762 5.608 1.00 37.78 106 THR A CA 1
ATOM 854 C C . THR A 1 106 ? 5.353 -9.318 6.090 1.00 37.78 106 THR A C 1
ATOM 856 O O . THR A 1 106 ? 6.164 -8.516 5.633 1.00 37.78 106 THR A O 1
ATOM 859 N N . MET A 1 107 ? 4.499 -8.990 7.055 1.00 40.19 107 MET A N 1
ATOM 860 C CA . MET A 1 107 ? 4.609 -7.764 7.850 1.00 40.19 107 MET A CA 1
ATOM 861 C C . MET A 1 107 ? 5.315 -8.123 9.159 1.00 40.19 107 MET A C 1
ATOM 863 O O . MET A 1 107 ? 4.786 -8.933 9.915 1.00 40.19 107 MET A O 1
ATOM 867 N N . ARG A 1 108 ? 6.528 -7.578 9.388 1.00 38.81 108 ARG A N 1
ATOM 868 C CA . ARG A 1 108 ? 7.377 -7.713 10.603 1.00 38.81 108 ARG A CA 1
ATOM 869 C C . ARG A 1 108 ? 6.908 -8.803 11.592 1.00 38.81 108 ARG A C 1
ATOM 871 O O . ARG A 1 108 ? 6.281 -8.498 12.600 1.00 38.81 108 ARG A O 1
ATOM 878 N N . GLY A 1 109 ? 7.215 -10.067 11.290 1.00 37.53 109 GLY A N 1
ATOM 879 C CA . GLY A 1 109 ? 6.985 -11.206 12.193 1.00 37.53 109 GLY A CA 1
ATOM 880 C C . GLY A 1 109 ? 5.667 -11.973 12.019 1.00 37.53 109 GLY A C 1
ATOM 881 O O . GLY A 1 109 ? 5.522 -13.036 12.608 1.00 37.53 109 GLY A O 1
ATOM 882 N N . THR A 1 110 ? 4.742 -11.513 11.175 1.00 39.31 110 THR A N 1
ATOM 883 C CA . THR A 1 110 ? 3.496 -12.237 10.864 1.00 39.31 110 THR A CA 1
ATOM 884 C C . THR A 1 110 ? 3.463 -12.652 9.395 1.00 39.31 110 THR A C 1
ATOM 886 O O . THR A 1 110 ? 3.668 -11.834 8.499 1.00 39.31 110 THR A O 1
ATOM 889 N N . ARG A 1 111 ? 3.255 -13.953 9.150 1.00 38.94 111 ARG A N 1
ATOM 890 C CA . ARG A 1 111 ? 2.968 -14.507 7.821 1.00 38.94 111 ARG A CA 1
ATOM 891 C C . ARG A 1 111 ? 1.455 -14.570 7.671 1.00 38.94 111 ARG A C 1
ATOM 893 O O . ARG A 1 111 ? 0.829 -15.446 8.258 1.00 38.94 111 ARG A O 1
ATOM 900 N N . LEU A 1 112 ? 0.873 -13.652 6.907 1.00 43.75 112 LEU A N 1
ATOM 901 C CA . LEU A 1 112 ? -0.535 -13.745 6.536 1.00 43.75 112 LEU A CA 1
ATOM 902 C C . LEU A 1 112 ? -0.636 -14.547 5.239 1.00 43.75 112 LEU A C 1
ATOM 904 O O . LEU A 1 112 ? -0.100 -14.139 4.209 1.00 43.75 112 LEU A O 1
ATOM 908 N N . ALA A 1 113 ? -1.274 -15.715 5.312 1.00 40.34 113 ALA A N 1
ATOM 909 C CA . ALA A 1 113 ? -1.670 -16.469 4.133 1.00 40.34 113 ALA A CA 1
ATOM 910 C C . ALA A 1 113 ? -2.979 -15.864 3.619 1.00 40.34 113 ALA A C 1
ATOM 912 O O . ALA A 1 113 ? -4.010 -15.969 4.280 1.00 40.34 113 ALA A O 1
ATOM 913 N N . LEU A 1 114 ? -2.924 -15.187 2.474 1.00 44.97 114 LEU A N 1
ATOM 914 C CA . LEU A 1 114 ? -4.127 -14.670 1.830 1.00 44.97 114 LEU A CA 1
ATOM 915 C C . LEU A 1 114 ? -4.894 -15.845 1.191 1.00 44.97 114 LEU A C 1
ATOM 917 O O . LEU A 1 114 ? -4.255 -16.694 0.556 1.00 44.97 114 LEU A O 1
ATOM 921 N N . PRO A 1 115 ? -6.224 -15.948 1.385 1.00 35.81 115 PRO A N 1
ATOM 922 C CA . PRO A 1 115 ? -7.036 -16.961 0.728 1.00 35.81 115 PRO A CA 1
ATOM 923 C C . PRO A 1 115 ? -6.918 -16.847 -0.792 1.00 35.81 115 PRO A C 1
ATOM 925 O O . PRO A 1 115 ? -6.904 -15.759 -1.366 1.00 35.81 115 PRO A O 1
ATOM 928 N N . VAL A 1 116 ? -6.813 -18.012 -1.424 1.00 40.75 116 VAL A N 1
ATOM 929 C CA . VAL A 1 116 ? -6.820 -18.164 -2.875 1.00 40.75 116 VAL A CA 1
ATOM 930 C C . VAL A 1 116 ? -8.242 -17.879 -3.343 1.00 40.75 116 VAL A C 1
ATOM 932 O O . VAL A 1 116 ? -9.165 -18.586 -2.938 1.00 40.75 116 VAL A O 1
ATOM 935 N N . CYS A 1 117 ? -8.421 -16.857 -4.176 1.00 37.03 117 CYS A N 1
ATOM 936 C CA . CYS A 1 117 ? -9.677 -16.661 -4.887 1.00 37.03 117 CYS A CA 1
ATOM 937 C C . CYS A 1 117 ? -9.776 -17.783 -5.931 1.00 37.03 117 CYS A C 1
ATOM 939 O O . CYS A 1 117 ? -9.141 -17.725 -6.981 1.00 37.03 117 CYS A O 1
ATOM 941 N N . GLN A 1 118 ? -10.453 -18.878 -5.580 1.00 28.00 118 GLN A N 1
ATOM 942 C CA . GLN A 1 118 ? -10.768 -19.945 -6.523 1.00 28.00 118 GLN A CA 1
ATOM 943 C C . GLN A 1 118 ? -12.004 -19.512 -7.305 1.00 28.00 118 GLN A C 1
ATOM 945 O O . GLN A 1 118 ? -13.101 -19.471 -6.755 1.00 28.00 118 GLN A O 1
ATOM 950 N N . THR A 1 119 ? -11.831 -19.164 -8.575 1.00 36.22 119 THR A N 1
ATOM 951 C CA . THR A 1 119 ? -12.955 -19.002 -9.499 1.00 36.22 119 THR A CA 1
ATOM 952 C C . THR A 1 119 ? -13.392 -20.383 -9.986 1.00 36.22 119 THR A C 1
ATOM 954 O O . THR A 1 119 ? -12.584 -21.091 -10.591 1.00 36.22 119 THR A O 1
ATOM 957 N N . THR A 1 120 ? -14.635 -20.767 -9.685 1.00 33.09 120 THR A N 1
ATOM 958 C CA . THR A 1 120 ? -15.376 -21.843 -10.372 1.00 33.09 120 THR A CA 1
ATOM 959 C C . THR A 1 120 ? -15.665 -21.485 -11.817 1.00 33.09 120 THR A C 1
ATOM 961 O O . THR A 1 120 ? -16.004 -20.299 -12.038 1.00 33.09 120 THR A O 1
#

Secondary structure (DSSP, 8-state):
-HHHHHHHHHHHHHHHHHHHHH--SSTTS-EEEEEEEPPPPTT--TTSPPPEEEEEEETTT--EEEEEES---HHHHHHHIIIIIITTS---TTS-TT-----EEEETTEEEEPPP----

Nearest PDB structures (foldseek):
  8p0w-assembly1_C  TM=4.641E-01  e=1.257E+00  Homo sapiens
  8f2u-assembly1_H  TM=3.722E-01  e=2.924E+00  Homo sapiens
  8p0w-assembly1_B  TM=3.725E-01  e=2.592E+00  Homo sapiens
  8f2r-assembly1_D  TM=4.041E-01  e=4.737E+00  Homo sapiens
  8p0w-assembly1_G  TM=3.714E-01  e=5.344E+00  Homo sapiens

Mean predicted aligned error: 11.98 Å

pLDDT: mean 73.95, std 20.13, range [28.0, 95.12]

Solvent-accessible surface area (backbone atoms only — not comparable to full-atom values): 7529 Å² total; per-residue (Å²): 118,75,66,57,61,52,52,52,52,54,51,51,53,49,50,54,52,55,43,62,75,48,57,55,93,49,60,76,76,50,65,54,72,50,77,43,78,46,72,86,51,93,92,58,59,93,87,54,83,60,37,24,40,38,38,38,32,28,52,47,76,63,49,74,40,74,48,80,37,72,55,98,42,73,67,52,54,51,51,46,47,50,61,56,45,55,73,65,52,76,74,63,96,80,58,69,82,82,70,76,63,72,58,58,54,71,55,93,94,42,76,44,78,55,81,81,86,77,82,131

Radius of gyration: 19.84 Å; Cα contacts (8 Å, |Δi|>4): 142; chains: 1; bounding box: 48×39×58 Å

Sequence (120 aa):
MKRLVKVEREIEEKLKKQAKRYNKSYPSETVRFDTKRLPLLQNQKATDHLDYLFVAIDDFSRERYAAILPDRTAAGAAKFLLRDVIDCCPIPSNAPIATTVRNIVTMRGTRLALPVCQTT

Organism: NCBI:txid1815583

InterPro domains:
  IPR012337 Ribonuclease H-like superfamily [SSF53098] (26-92)
  IPR036397 Ribonuclease H superfamily [G3DSA:3.30.420.10] (10-111)

Foldseek 3Di:
DVVVVVVVVVVVVVVVVVCVVQADPFWPPDKDKDKDFDDQDPPDDPPAQTWIKIWIATSHVRDIWIDIGRDPDPVVVLVSCVPTPVVPTDDDPPPPPPPPDQPQPDDPPDGDRRDDPDDD

=== Feature glossary ===
Legend for the data blocks above and below:

— What the protein is —

The amino-acid sequence is the protein's primary structure: the linear order of residues from the N-terminus to the C-terminus, written in one-letter code. Everything else here — the 3D coordinates, the secondary structure, the domain annotations — is ultimately a consequence of this string.

Functional annotations link the protein to curated databases. InterPro entries identify conserved domains and families by matching the sequence against member-database signatures (Pfam, PROSITE, CDD, …). Gene Ontology (GO) terms describe molecular function, biological process, and cellular component in a controlled vocabulary. CATH places the structure in a hierarchical fold classification (Class/Architecture/Topology/Homologous-superfamily). The organism is the source species.

— Where its atoms are —

Atomic coordinates in PDBx/mmCIF format — the same representation the Protein Data Bank distributes. Each line of the _atom_site loop places one backbone atom in Cartesian space (units: ångströms, origin: arbitrary).

The six renders are orthographic views along the three Cartesian axes in both directions. Representation (cartoon, sticks, or surface) and color scheme (sequence-rainbow or by-chain) vary across proteins so the training set covers all the common visualization conventions.

— Local backbone conformation —

Eight-state secondary structure (DSSP): H is the canonical α-helix, G the tighter 3₁₀-helix, I the wider π-helix; E/B are β-structure, T and S are turns and bends, and '-' is everything else. DSSP derives these from the pattern of main-chain N–H···O=C hydrogen bonds, not from the sequence.

Three-state secondary structure (P-SEA) collapses the eight DSSP classes into helix (a), strand (b), and coil (c). P-SEA assigns these from Cα geometry alone — distances and angles — without requiring backbone oxygens, so it works on any Cα trace.

φ (phi) and ψ (psi) are the two rotatable backbone dihedrals per residue: φ is the C(i-1)–N–Cα–C torsion, ψ is the N–Cα–C–N(i+1) torsion, both in degrees on (−180°, 180°]. α-helical residues cluster near (−60°, −45°); β-strand residues near (−120°, +130°). A Ramachandran plot is simply a scatter of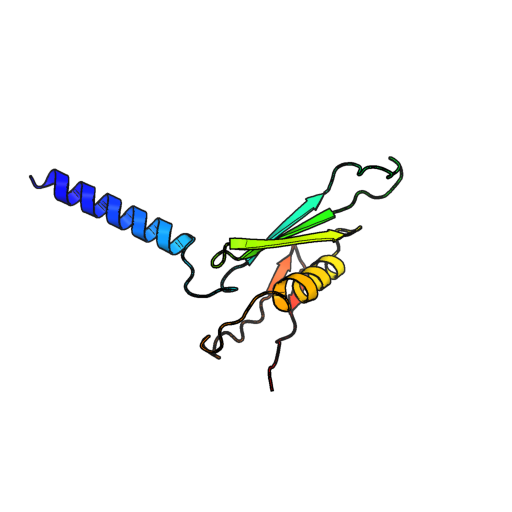 (φ, ψ) for every residue.

— Global shape and packing —

The geometric summary reports three shape descriptors. Rg (radius of gyration) measures how spread out the Cα atoms are about their centre of mass; compact globular proteins have small Rg, elongated or unfolded ones large. Cα co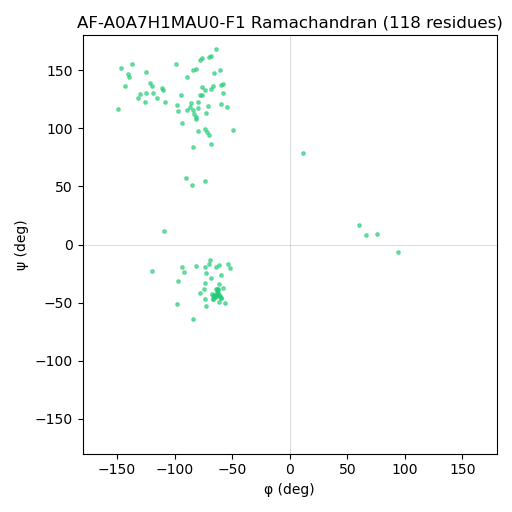ntacts (<8 Å, |i−j|>4) count long-range residue pairs in spatial proximity — high for tightly packed folds, near zero for rods or random coil. The bounding-box extents give the protein's footprint along x, y, z in Å.

SASA measures how much of the protein is reachable by solvent. It is computed by rolling a water-sized probe over the atomic surface and summing the exposed area (Å²). Per-residue SASA distinguishes core (buried, low SASA) from surface (exposed, high SASA) residues; total SASA is a whole-molecule size measure.

Plot images: a contact map (which residues are close in 3D, as an N×N binary image), a Ramachandran scatter (backbone torsion angles, revealing secondary-structure composition at a glance), and — for AlphaFold structures — a PAE heatmap (pairwise prediction confidence).

— Structural neighborhood —

A 3Di character summarizes, for each residue, the relative orientation of the Cα frame of its nearest spatial neighbor. Because it encodes fold topology rather than chemistry, 3Di alignments detect remote structural similarity that sequence alignment misses.

The Foldseek neighbor list gives the closest experimentally determined structures in the PDB, ranked by structural alignment. TM-score near 1 means near-identical fold; near 0.3 means only rough topology match. This is how one finds what a novel AlphaFold prediction most resembles in the solved-structure universe.

— Confidence and disorder —

For AlphaFold models, the B-factor field carries pLDDT — the model's own estimate of local accuracy on a 0–100 scale. Regions with pLDDT<50 should be treated as essentially unmodeled; they often correspond to intrinsically disordered segments.

Crystallographic B-factors measure how much each atom's electron density is smeared out, in Å². They rise in mobile loops and surface residues and fall in the buried interior. In AlphaFold models this column is repurposed to hold pLDDT instead.

Predicted Aligned Error (PAE) is an AlphaFold confidence matrix: entry (i, j) is the expected error in the position of residue j, in ångströms, when the prediction is superimposed on the true structure at residue i. Low PAE within a block of residues means that block is internally rigid and well-predicted; high PAE between two blocks means their relative placement is uncertain even if each block individually is confident.